Protein AF-A0A932ZH91-F1 (afdb_monomer)

Structure (mmCIF, N/CA/C/O backbone):
data_AF-A0A932ZH91-F1
#
_entry.id   AF-A0A932ZH91-F1
#
loop_
_atom_site.group_PDB
_atom_site.id
_atom_site.type_symbol
_atom_site.label_atom_id
_atom_site.label_alt_id
_atom_site.label_comp_id
_atom_site.label_asym_id
_atom_site.label_entity_id
_atom_site.label_seq_id
_atom_site.pdbx_PDB_ins_code
_atom_site.Cartn_x
_atom_site.Cartn_y
_atom_site.Cartn_z
_atom_site.occupancy
_atom_site.B_iso_or_equiv
_atom_site.auth_seq_id
_atom_site.auth_comp_id
_atom_site.auth_asym_id
_atom_site.auth_atom_id
_atom_site.pdbx_PDB_model_num
ATOM 1 N N . MET A 1 1 ? 52.804 9.111 44.628 1.00 46.50 1 MET A N 1
ATOM 2 C CA . MET A 1 1 ? 52.033 9.574 43.450 1.00 46.50 1 MET A CA 1
ATOM 3 C C . MET A 1 1 ? 50.770 8.717 43.310 1.00 46.50 1 MET A C 1
ATOM 5 O O . MET A 1 1 ? 50.889 7.505 43.462 1.00 46.50 1 MET A O 1
ATOM 9 N N . PRO A 1 2 ? 49.569 9.309 43.153 1.00 43.94 2 PRO A N 1
ATOM 10 C CA . PRO A 1 2 ? 48.294 8.662 43.482 1.00 43.94 2 PRO A CA 1
ATOM 11 C C . PRO A 1 2 ? 47.731 7.768 42.362 1.00 43.94 2 PRO A C 1
ATOM 13 O O . PRO A 1 2 ? 47.815 8.093 41.181 1.00 43.94 2 PRO A O 1
ATOM 16 N N . ARG A 1 3 ? 47.088 6.66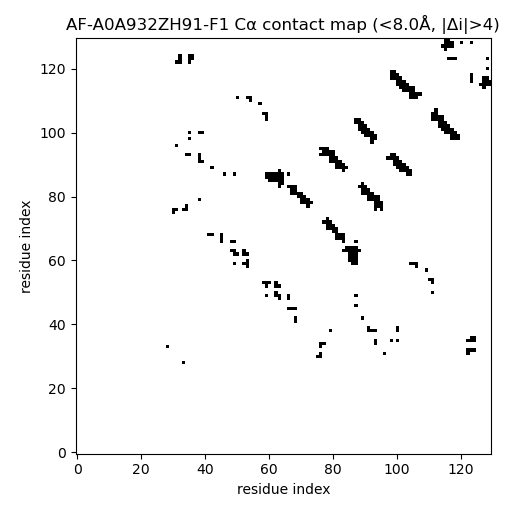0 42.761 1.00 47.25 3 ARG A N 1
ATOM 17 C CA . ARG A 1 3 ? 46.495 5.585 41.929 1.00 47.25 3 ARG A CA 1
ATOM 18 C C . ARG A 1 3 ? 45.313 5.999 41.021 1.00 47.25 3 ARG A C 1
ATOM 20 O O . ARG A 1 3 ? 44.771 5.149 40.323 1.00 47.25 3 ARG A O 1
ATOM 27 N N . TRP A 1 4 ? 44.934 7.276 40.989 1.00 45.47 4 TRP A N 1
ATOM 28 C CA . TRP A 1 4 ? 43.721 7.770 40.320 1.00 45.47 4 TRP A CA 1
ATOM 29 C C . TRP A 1 4 ? 43.906 8.138 38.836 1.00 45.47 4 TRP A C 1
ATOM 31 O O . TRP A 1 4 ? 42.925 8.223 38.108 1.00 45.47 4 TRP A O 1
ATOM 41 N N . LEU A 1 5 ? 45.143 8.279 38.340 1.00 47.53 5 LEU A N 1
ATOM 42 C CA . LEU A 1 5 ? 45.394 8.669 36.940 1.00 47.53 5 LEU A CA 1
ATOM 43 C C . LEU A 1 5 ? 45.256 7.523 35.916 1.00 47.53 5 LEU A C 1
ATOM 45 O O . LEU A 1 5 ? 45.168 7.770 34.718 1.00 47.53 5 LEU A O 1
ATOM 49 N N . ARG A 1 6 ? 45.237 6.258 36.360 1.00 47.78 6 ARG A N 1
ATOM 50 C CA . ARG A 1 6 ? 45.170 5.085 35.462 1.00 47.78 6 ARG A CA 1
ATOM 51 C C . ARG A 1 6 ? 43.752 4.717 35.017 1.00 47.78 6 ARG A C 1
ATOM 53 O O . ARG A 1 6 ? 43.604 4.005 34.030 1.00 47.78 6 ARG A O 1
ATOM 60 N N . TYR A 1 7 ? 42.726 5.221 35.702 1.00 43.94 7 TYR A N 1
ATOM 61 C CA . TYR A 1 7 ? 41.327 4.964 35.345 1.00 43.94 7 TYR A CA 1
ATOM 62 C C . TYR A 1 7 ? 40.824 5.840 34.187 1.00 43.94 7 TYR A C 1
ATOM 64 O O . TYR A 1 7 ? 39.829 5.499 33.556 1.00 43.94 7 TYR A O 1
ATOM 72 N N . SER A 1 8 ? 41.537 6.921 33.847 1.00 48.75 8 SER A N 1
ATOM 73 C CA . SER A 1 8 ? 41.143 7.837 32.766 1.00 48.75 8 SER A CA 1
ATOM 74 C C . SER A 1 8 ? 41.399 7.291 31.357 1.00 48.75 8 SER A C 1
ATOM 76 O O . SER A 1 8 ? 40.788 7.766 30.407 1.00 48.75 8 SER A O 1
ATOM 78 N N . ILE A 1 9 ? 42.285 6.299 31.204 1.00 50.91 9 ILE A N 1
ATOM 79 C CA . ILE A 1 9 ? 42.626 5.734 29.886 1.00 50.91 9 ILE A CA 1
ATOM 80 C C . ILE A 1 9 ? 41.659 4.611 29.478 1.00 50.91 9 ILE A C 1
ATOM 82 O O . ILE A 1 9 ? 41.398 4.436 28.293 1.00 50.91 9 ILE A O 1
ATOM 86 N N . TYR A 1 10 ? 41.065 3.888 30.434 1.00 47.34 10 TYR A N 1
ATOM 87 C CA . TYR A 1 10 ? 40.154 2.778 30.116 1.00 47.34 10 TYR A CA 1
ATOM 88 C C . TYR A 1 10 ? 38.747 3.229 29.706 1.00 47.34 10 TYR A C 1
ATOM 90 O O . TYR A 1 10 ? 38.104 2.551 28.909 1.00 47.34 10 TYR A O 1
ATOM 98 N N . VAL A 1 11 ? 38.278 4.389 30.178 1.00 48.62 11 VAL A N 1
ATOM 99 C CA . VAL A 1 11 ? 36.954 4.919 29.792 1.00 48.62 11 VAL A CA 1
ATOM 100 C C . VAL A 1 11 ? 36.977 5.542 28.387 1.00 48.62 11 VAL A C 1
ATOM 102 O O . VAL A 1 11 ? 35.949 5.593 27.719 1.00 48.62 11 VAL A O 1
ATOM 105 N N . ALA A 1 12 ? 38.151 5.932 27.881 1.00 50.69 12 ALA A N 1
ATOM 106 C CA . ALA A 1 12 ? 38.301 6.463 26.524 1.00 50.69 12 ALA A CA 1
ATOM 107 C C . ALA A 1 12 ? 38.374 5.375 25.429 1.00 50.69 12 ALA A C 1
ATOM 109 O O . ALA A 1 12 ? 38.256 5.695 24.251 1.00 50.69 12 ALA A O 1
ATOM 110 N N . ALA A 1 13 ? 38.548 4.097 25.791 1.00 48.84 13 ALA A N 1
ATOM 111 C CA . ALA A 1 13 ? 38.780 3.007 24.834 1.00 48.84 13 ALA A CA 1
ATOM 112 C C . ALA A 1 13 ? 37.521 2.198 24.447 1.00 48.84 13 ALA A C 1
ATOM 114 O O . ALA A 1 13 ? 37.617 1.292 23.624 1.00 48.84 13 ALA A O 1
ATOM 115 N N . LEU A 1 14 ? 36.346 2.494 25.021 1.00 52.59 14 LEU A N 1
ATOM 116 C CA . LEU A 1 14 ? 35.140 1.651 24.889 1.00 52.59 14 LEU A CA 1
ATOM 117 C C . LEU A 1 14 ? 33.905 2.339 24.285 1.00 52.59 14 LEU A C 1
ATOM 119 O O . LEU A 1 14 ? 32.862 1.706 24.150 1.00 52.59 14 LEU A O 1
ATOM 123 N N . GLY A 1 15 ? 33.994 3.608 23.893 1.00 49.25 15 GLY A N 1
ATOM 124 C CA . GLY A 1 15 ? 32.833 4.369 23.429 1.00 49.25 15 GLY A CA 1
ATOM 125 C C . GLY A 1 15 ? 32.974 4.856 21.996 1.00 49.25 15 GLY A C 1
ATOM 126 O O . GLY A 1 15 ? 33.372 5.995 21.793 1.00 49.25 15 GLY A O 1
ATOM 127 N N . GLY A 1 16 ? 32.607 4.032 21.012 1.00 47.78 16 GLY A N 1
ATOM 128 C CA . GLY A 1 16 ? 32.312 4.558 19.675 1.00 47.78 16 GLY A CA 1
ATOM 129 C C . GLY A 1 16 ? 32.734 3.693 18.498 1.00 47.78 16 GLY A C 1
ATOM 130 O O . GLY A 1 16 ? 33.351 4.200 17.566 1.00 47.78 16 GLY A O 1
ATOM 131 N N . ILE A 1 17 ? 32.353 2.413 18.475 1.00 54.28 17 ILE A N 1
ATOM 132 C CA . ILE A 1 17 ? 32.188 1.724 17.190 1.00 54.28 17 ILE A CA 1
ATOM 133 C C . ILE A 1 17 ? 30.945 2.344 16.549 1.00 54.28 17 ILE A C 1
ATOM 135 O O . ILE A 1 17 ? 29.820 1.892 16.752 1.00 54.28 17 ILE A O 1
ATOM 139 N N . VAL A 1 18 ? 31.142 3.440 15.818 1.00 50.62 18 VAL A N 1
ATOM 140 C CA . VAL A 1 18 ? 30.152 3.920 14.862 1.00 50.62 18 VAL A CA 1
ATOM 141 C C . VAL A 1 18 ? 30.119 2.853 13.781 1.00 50.62 18 VAL A C 1
ATOM 143 O O . VAL A 1 18 ? 31.010 2.781 12.936 1.00 50.62 18 VAL A O 1
ATOM 146 N N . ALA A 1 19 ? 29.123 1.971 13.847 1.00 47.22 19 ALA A N 1
ATOM 147 C CA . ALA A 1 19 ? 28.755 1.135 12.723 1.00 47.22 19 ALA A CA 1
ATOM 148 C C . ALA A 1 19 ? 28.296 2.079 11.606 1.00 47.22 19 ALA A C 1
ATOM 150 O O . ALA A 1 19 ? 27.117 2.396 11.468 1.00 47.22 19 ALA A O 1
ATOM 151 N N . ALA A 1 20 ? 29.259 2.584 10.837 1.00 46.19 20 ALA A N 1
ATOM 152 C CA . ALA A 1 20 ? 29.014 3.130 9.525 1.00 46.19 20 ALA A CA 1
ATOM 153 C C . ALA A 1 20 ? 28.470 1.961 8.707 1.00 46.19 20 ALA A C 1
ATOM 155 O O . ALA A 1 20 ? 29.220 1.155 8.158 1.00 46.19 20 ALA A O 1
ATOM 156 N N . VAL A 1 21 ? 27.146 1.824 8.702 1.00 50.66 21 VAL A N 1
ATOM 157 C CA . VAL A 1 21 ? 26.437 0.993 7.742 1.00 50.66 21 VAL A CA 1
ATOM 158 C C . VAL A 1 21 ? 26.705 1.648 6.394 1.00 50.66 21 VAL A C 1
ATOM 160 O O . VAL A 1 21 ? 25.985 2.537 5.948 1.00 50.66 21 VAL A O 1
ATOM 163 N N . VAL A 1 22 ? 27.818 1.257 5.777 1.00 49.66 22 VAL A N 1
ATOM 164 C CA . VAL A 1 22 ? 28.099 1.521 4.376 1.00 49.66 22 VAL A CA 1
ATOM 165 C C . VAL A 1 22 ? 27.054 0.718 3.620 1.00 49.66 22 VAL A C 1
ATOM 167 O O . VAL A 1 22 ? 27.246 -0.457 3.325 1.00 49.66 22 VAL A O 1
ATOM 170 N N . ILE A 1 23 ? 25.901 1.335 3.372 1.00 55.78 23 ILE A N 1
ATOM 171 C CA . ILE A 1 23 ? 24.940 0.840 2.395 1.00 55.78 23 ILE A CA 1
ATOM 172 C C . ILE A 1 23 ? 25.712 0.835 1.070 1.00 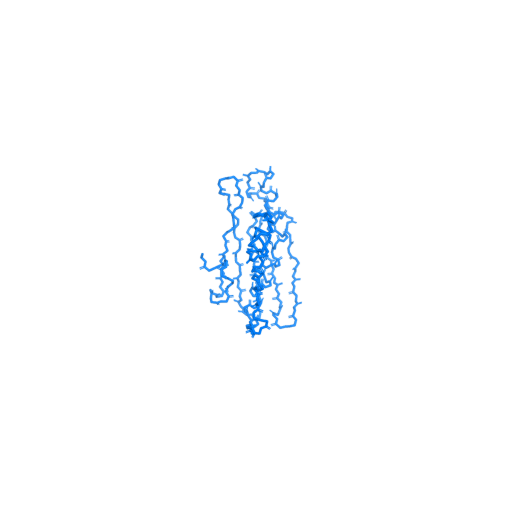55.78 23 ILE A C 1
ATOM 174 O O . ILE A 1 23 ? 26.119 1.909 0.618 1.00 55.78 23 ILE A O 1
ATOM 178 N N . PRO A 1 24 ? 25.990 -0.325 0.447 1.00 45.25 24 PRO A N 1
ATOM 179 C CA . PRO A 1 24 ? 26.688 -0.337 -0.826 1.00 45.25 24 PRO A CA 1
ATOM 180 C C . PRO A 1 24 ? 25.790 0.344 -1.864 1.00 45.25 24 PRO A C 1
ATOM 182 O O . PRO A 1 24 ? 24.825 -0.235 -2.360 1.00 45.25 24 PRO A O 1
ATOM 185 N N . ALA A 1 25 ? 26.118 1.592 -2.203 1.00 50.34 25 ALA A N 1
ATOM 186 C CA . ALA A 1 25 ? 25.389 2.476 -3.117 1.00 50.34 25 ALA A CA 1
ATOM 187 C C . ALA A 1 25 ? 25.421 2.026 -4.599 1.00 50.34 25 ALA A C 1
ATOM 189 O O . ALA A 1 25 ? 25.358 2.842 -5.514 1.00 50.34 25 ALA A O 1
ATOM 190 N N . ARG A 1 26 ? 25.589 0.727 -4.871 1.00 47.69 26 ARG A N 1
ATOM 191 C CA . ARG A 1 26 ? 25.829 0.178 -6.216 1.00 47.69 26 ARG A CA 1
ATOM 192 C C . ARG A 1 26 ? 25.060 -1.109 -6.504 1.00 47.69 26 ARG A C 1
ATOM 194 O O . ARG A 1 26 ? 25.352 -1.766 -7.499 1.00 47.69 26 ARG A O 1
ATOM 201 N N . VAL A 1 27 ? 24.066 -1.480 -5.698 1.00 54.97 27 VAL A N 1
ATOM 202 C CA . VAL A 1 27 ? 23.106 -2.485 -6.168 1.00 54.97 27 VAL A CA 1
ATOM 203 C C . VAL A 1 27 ? 22.249 -1.781 -7.217 1.00 54.97 27 VAL A C 1
ATOM 205 O O . VAL A 1 27 ? 21.395 -0.969 -6.868 1.00 54.97 27 VAL A O 1
ATOM 208 N N . LYS A 1 28 ? 22.519 -2.016 -8.509 1.00 64.25 28 LYS A N 1
ATOM 209 C CA . LYS A 1 28 ? 21.590 -1.648 -9.585 1.00 64.25 28 LYS A CA 1
ATOM 210 C C . LYS A 1 28 ? 20.309 -2.436 -9.333 1.00 64.25 28 LYS A C 1
ATOM 212 O O . LYS A 1 28 ? 20.191 -3.586 -9.743 1.00 64.25 28 LYS A O 1
ATOM 217 N N . VAL A 1 29 ? 19.395 -1.846 -8.569 1.00 71.50 29 VAL A N 1
ATOM 218 C CA . VAL A 1 29 ? 18.056 -2.391 -8.387 1.00 71.50 29 VAL A CA 1
ATOM 219 C C . VAL A 1 29 ? 17.409 -2.338 -9.765 1.00 71.50 29 VAL A C 1
ATOM 221 O O . VAL A 1 29 ? 17.390 -1.260 -10.368 1.00 71.50 29 VAL A O 1
ATOM 224 N N . PRO A 1 30 ? 16.947 -3.474 -10.301 1.00 83.69 30 PRO A N 1
ATOM 225 C CA . PRO A 1 30 ? 16.350 -3.473 -11.618 1.00 83.69 30 PRO A CA 1
ATOM 226 C C . PRO A 1 30 ? 15.069 -2.617 -11.590 1.00 83.69 30 PRO A C 1
ATOM 228 O O . PRO A 1 30 ? 14.430 -2.500 -10.530 1.00 83.69 30 PRO A O 1
ATOM 231 N N . PRO A 1 31 ? 14.739 -1.936 -12.698 1.00 84.38 31 PRO A N 1
ATOM 232 C CA . PRO A 1 31 ? 13.718 -0.890 -12.718 1.00 84.38 31 PRO A CA 1
ATOM 233 C C . PRO A 1 31 ? 12.352 -1.385 -12.229 1.00 84.38 31 PRO A C 1
ATOM 235 O O . PRO A 1 31 ? 11.661 -0.666 -11.515 1.00 84.38 31 PRO A O 1
ATOM 238 N N . GLU A 1 32 ? 12.016 -2.648 -12.465 1.00 84.94 32 GLU A N 1
ATOM 239 C CA . GLU A 1 32 ? 10.789 -3.281 -11.995 1.00 84.94 32 GLU A CA 1
ATOM 240 C C . GLU A 1 32 ? 10.714 -3.416 -10.458 1.00 84.94 32 GLU A C 1
ATOM 242 O O . GLU A 1 32 ? 9.663 -3.197 -9.852 1.00 84.94 32 GLU A O 1
ATOM 247 N N . ARG A 1 33 ? 11.843 -3.674 -9.781 1.00 85.25 33 ARG A N 1
ATOM 248 C CA . ARG A 1 33 ? 11.914 -3.691 -8.306 1.00 85.25 33 ARG A CA 1
ATOM 249 C C . ARG A 1 33 ? 11.899 -2.284 -7.727 1.00 85.25 33 ARG A C 1
ATOM 251 O O . ARG A 1 33 ? 11.349 -2.060 -6.645 1.00 85.25 33 ARG A O 1
ATOM 258 N N . ARG A 1 34 ? 12.479 -1.321 -8.449 1.00 85.62 34 ARG A N 1
ATOM 259 C CA . ARG A 1 34 ? 12.379 0.100 -8.099 1.00 85.62 34 ARG A CA 1
ATOM 260 C C . ARG A 1 34 ? 10.925 0.563 -8.197 1.00 85.62 34 ARG A C 1
ATOM 262 O O . ARG A 1 34 ? 10.452 1.188 -7.254 1.00 85.62 34 ARG A O 1
ATOM 269 N N . ALA A 1 35 ? 10.206 0.179 -9.254 1.00 86.94 35 ALA A N 1
ATOM 270 C CA . ALA A 1 35 ? 8.785 0.467 -9.432 1.00 86.94 35 ALA A CA 1
ATOM 271 C C . ALA A 1 35 ? 7.952 -0.071 -8.261 1.00 86.94 35 ALA A C 1
ATOM 273 O O . ALA A 1 35 ? 7.219 0.690 -7.635 1.00 86.94 35 ALA A O 1
ATOM 274 N N . ALA A 1 36 ? 8.136 -1.343 -7.890 1.00 86.94 36 ALA A N 1
ATOM 275 C CA . ALA A 1 36 ? 7.444 -1.955 -6.753 1.00 86.94 36 ALA A CA 1
ATOM 276 C C . ALA A 1 36 ? 7.720 -1.226 -5.424 1.00 86.94 36 ALA A C 1
ATOM 278 O O . ALA A 1 36 ? 6.820 -1.032 -4.606 1.00 86.94 36 ALA A O 1
ATOM 279 N N . THR A 1 37 ? 8.963 -0.780 -5.226 1.00 87.44 37 THR A N 1
ATOM 280 C CA . THR A 1 37 ? 9.381 -0.029 -4.036 1.00 87.44 37 THR A CA 1
ATOM 281 C C . THR A 1 37 ? 8.721 1.349 -3.992 1.00 87.44 37 THR A C 1
ATOM 283 O O . THR A 1 37 ? 8.099 1.704 -2.993 1.00 87.44 37 THR A O 1
ATOM 286 N N . VAL A 1 38 ? 8.797 2.110 -5.087 1.00 88.50 38 VAL A N 1
ATOM 287 C CA . VAL A 1 38 ? 8.173 3.439 -5.195 1.00 88.50 38 VAL A CA 1
ATOM 288 C C . VAL A 1 38 ? 6.662 3.346 -5.028 1.00 88.50 38 VAL A C 1
ATOM 290 O O . VAL A 1 38 ? 6.075 4.163 -4.325 1.00 88.50 38 VAL A O 1
ATOM 293 N N . LEU A 1 39 ? 6.039 2.334 -5.628 1.00 88.88 39 LEU A N 1
ATOM 294 C CA . LEU A 1 39 ? 4.607 2.100 -5.537 1.00 88.88 39 LEU A CA 1
ATOM 295 C C . LEU A 1 39 ? 4.184 1.799 -4.092 1.00 88.88 39 LEU A C 1
ATOM 297 O O . LEU A 1 39 ? 3.208 2.376 -3.629 1.00 88.88 39 LEU A O 1
ATOM 301 N N . TYR A 1 40 ? 4.948 1.000 -3.339 1.00 90.69 40 TYR A N 1
ATOM 302 C CA . TYR A 1 40 ? 4.701 0.785 -1.907 1.00 90.69 40 TYR A CA 1
ATOM 303 C C . TYR A 1 40 ? 4.825 2.082 -1.090 1.00 90.69 40 TYR A C 1
ATOM 305 O O . TYR A 1 40 ? 3.913 2.424 -0.334 1.00 90.69 40 TYR A O 1
ATOM 313 N N . PHE A 1 41 ? 5.909 2.842 -1.268 1.00 90.56 41 PHE A N 1
ATOM 314 C CA . PHE A 1 41 ? 6.132 4.091 -0.527 1.00 90.56 41 PHE A CA 1
ATOM 315 C C . PHE A 1 41 ? 5.122 5.188 -0.880 1.00 90.56 41 PHE A C 1
ATOM 317 O O . PHE A 1 41 ? 4.708 5.951 -0.014 1.00 90.56 41 PHE A O 1
ATOM 324 N N . ALA A 1 42 ? 4.638 5.231 -2.121 1.00 91.38 42 ALA A N 1
ATOM 325 C CA . ALA A 1 42 ? 3.608 6.179 -2.542 1.00 91.38 42 ALA A CA 1
ATOM 326 C C . ALA A 1 42 ? 2.281 6.032 -1.772 1.00 91.38 42 ALA A C 1
ATOM 328 O O . ALA A 1 42 ? 1.474 6.957 -1.774 1.00 91.38 42 ALA A O 1
ATOM 329 N N . THR A 1 43 ? 2.061 4.901 -1.094 1.00 93.25 43 THR A N 1
ATOM 330 C CA . THR A 1 43 ? 0.852 4.652 -0.296 1.00 93.25 43 THR A CA 1
ATOM 331 C C . THR A 1 43 ? 0.942 5.121 1.160 1.00 93.25 43 THR A C 1
ATOM 333 O O . THR A 1 43 ? -0.048 5.017 1.877 1.00 93.25 43 THR A O 1
ATOM 336 N N . GLU A 1 44 ? 2.094 5.605 1.641 1.00 93.75 44 GLU A N 1
ATOM 337 C CA . GLU A 1 44 ? 2.303 5.941 3.065 1.00 93.75 44 GLU A CA 1
ATOM 338 C C . GLU A 1 44 ? 1.313 6.971 3.616 1.00 93.75 44 GLU A C 1
ATOM 340 O O . GLU A 1 44 ? 0.705 6.741 4.666 1.00 93.75 44 GLU A O 1
ATOM 345 N N . ASP A 1 45 ? 1.086 8.061 2.885 1.00 94.31 45 ASP A N 1
ATOM 346 C CA . ASP A 1 45 ? 0.153 9.109 3.309 1.00 94.31 45 ASP A CA 1
ATOM 347 C C . ASP A 1 45 ? -1.284 8.579 3.404 1.00 94.31 45 ASP A C 1
ATOM 349 O O . ASP A 1 45 ? -2.006 8.860 4.365 1.00 94.31 45 ASP A O 1
ATOM 353 N N . ALA A 1 46 ? -1.690 7.751 2.437 1.00 95.81 46 ALA A N 1
ATOM 354 C CA . ALA A 1 46 ? -3.004 7.120 2.431 1.00 95.81 46 ALA A CA 1
ATOM 355 C C . ALA A 1 46 ? -3.160 6.116 3.576 1.00 95.81 46 ALA A C 1
ATOM 357 O O . ALA A 1 46 ? -4.185 6.135 4.257 1.00 95.81 46 ALA A O 1
ATOM 358 N N . ARG A 1 47 ? -2.140 5.290 3.846 1.00 95.94 47 ARG A N 1
ATOM 359 C CA . ARG A 1 47 ? -2.140 4.365 4.988 1.00 95.94 47 ARG A CA 1
ATOM 360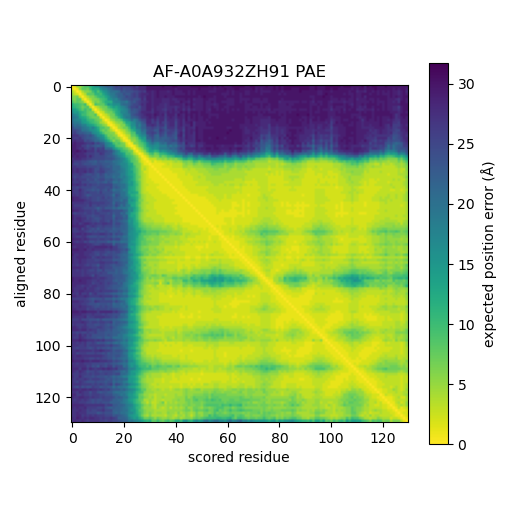 C C . ARG A 1 47 ? -2.300 5.119 6.302 1.00 95.94 47 ARG A C 1
ATOM 362 O O . ARG A 1 47 ? -3.204 4.807 7.068 1.00 95.94 47 ARG A O 1
ATOM 369 N N . THR A 1 48 ? -1.524 6.181 6.500 1.00 96.06 48 THR A N 1
ATOM 370 C CA . THR A 1 48 ? -1.618 7.044 7.687 1.00 96.06 48 THR A CA 1
ATOM 371 C C . THR A 1 48 ? -3.009 7.674 7.825 1.00 96.06 48 THR A C 1
ATOM 373 O O . THR A 1 48 ? -3.567 7.754 8.922 1.00 96.06 48 THR A O 1
ATOM 376 N N . ALA A 1 49 ? -3.613 8.117 6.717 1.00 95.94 49 ALA A N 1
ATOM 377 C CA . ALA A 1 49 ? -4.966 8.665 6.729 1.00 95.94 49 ALA A CA 1
ATOM 378 C C . ALA A 1 49 ? -6.023 7.616 7.112 1.00 95.94 49 ALA A C 1
ATOM 380 O O . ALA A 1 49 ? -6.890 7.907 7.938 1.00 95.94 49 ALA A O 1
ATOM 381 N N . ILE A 1 50 ? -5.920 6.403 6.566 1.00 96.00 50 ILE A N 1
ATOM 382 C CA . ILE A 1 50 ? -6.813 5.277 6.867 1.00 96.00 50 ILE A CA 1
ATOM 383 C C . ILE A 1 50 ? -6.663 4.847 8.327 1.00 96.00 50 ILE A C 1
ATOM 385 O O . ILE A 1 50 ? -7.667 4.690 9.016 1.00 96.00 50 ILE A O 1
ATOM 389 N N . GLU A 1 51 ? -5.435 4.737 8.834 1.00 96.19 51 GLU A N 1
ATOM 390 C CA . GLU A 1 51 ? -5.154 4.424 10.239 1.00 96.19 51 GLU A CA 1
ATOM 391 C C . GLU A 1 51 ? -5.768 5.449 11.187 1.00 96.19 51 GLU A C 1
ATOM 393 O O . GLU A 1 51 ? -6.409 5.088 12.174 1.00 96.19 51 GLU A O 1
ATOM 398 N N . ARG A 1 52 ? -5.631 6.740 10.870 1.00 95.06 52 ARG A N 1
ATOM 399 C CA . ARG A 1 52 ? -6.251 7.820 11.641 1.00 95.06 52 ARG A CA 1
ATOM 400 C C . ARG A 1 52 ? -7.775 7.727 11.612 1.00 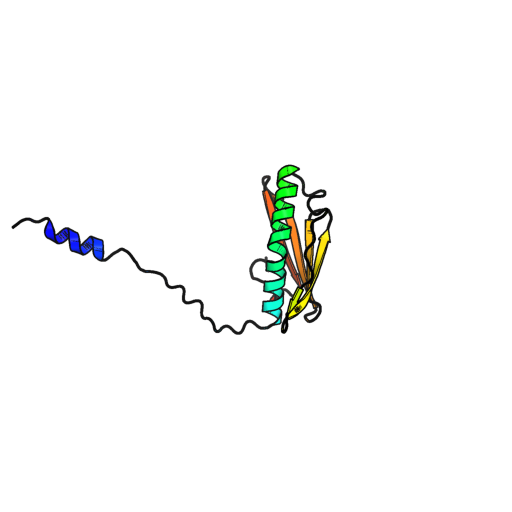95.06 52 AR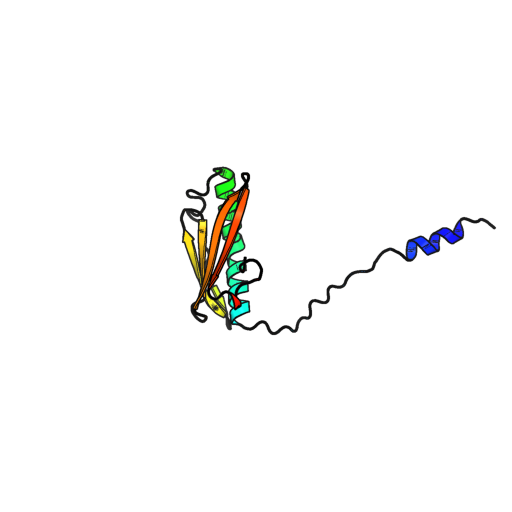G A C 1
ATOM 402 O O . ARG A 1 52 ? -8.405 7.866 12.660 1.00 95.06 52 ARG A O 1
ATOM 409 N N . ASN A 1 53 ? -8.373 7.500 10.445 1.00 94.62 53 ASN A N 1
ATOM 410 C CA . ASN A 1 53 ? -9.825 7.389 10.306 1.00 94.62 53 ASN A CA 1
ATOM 411 C C . ASN A 1 53 ? -10.361 6.181 11.083 1.00 94.62 53 ASN A C 1
ATOM 413 O O . ASN A 1 53 ? -11.256 6.336 11.914 1.00 94.62 53 ASN A O 1
ATOM 417 N N . ALA A 1 54 ? -9.746 5.014 10.894 1.00 94.31 54 ALA A N 1
ATOM 418 C CA . ALA A 1 54 ? -10.091 3.790 11.602 1.00 94.31 54 ALA A CA 1
ATOM 419 C C . ALA A 1 54 ? -9.825 3.885 13.109 1.00 94.31 54 ALA A C 1
ATOM 421 O O . ALA A 1 54 ? -10.580 3.347 13.912 1.00 94.31 54 ALA A O 1
ATOM 422 N N . GLY A 1 55 ? -8.788 4.613 13.528 1.00 91.56 55 GLY A N 1
ATOM 423 C CA . GLY A 1 55 ? -8.484 4.859 14.934 1.00 91.56 55 GLY A CA 1
ATOM 424 C C . GLY A 1 55 ? -9.553 5.696 15.642 1.00 91.56 55 GLY A C 1
ATOM 425 O O . GLY A 1 55 ? -9.822 5.452 16.822 1.00 91.56 55 GLY A O 1
ATOM 426 N N . ARG A 1 56 ? -10.188 6.636 14.920 1.00 89.50 56 ARG A N 1
ATOM 427 C CA . ARG A 1 56 ? -11.301 7.468 15.418 1.00 89.50 56 ARG A CA 1
ATOM 428 C C . ARG A 1 56 ? -12.605 6.685 15.544 1.00 89.50 56 ARG A C 1
ATOM 430 O O . ARG A 1 56 ? -13.325 6.882 16.515 1.00 89.50 56 ARG A O 1
ATOM 437 N N . THR A 1 57 ? -12.910 5.819 14.581 1.00 89.94 57 THR A N 1
ATOM 438 C CA . THR A 1 57 ? -14.170 5.053 14.531 1.00 89.94 57 THR A CA 1
ATOM 439 C C . THR A 1 57 ? -14.067 3.662 15.154 1.00 89.94 57 THR A C 1
ATOM 441 O O . THR A 1 57 ? -15.084 2.996 15.321 1.00 89.94 57 THR A O 1
ATOM 444 N N . LYS A 1 58 ? -12.847 3.205 15.467 1.00 91.19 58 LYS A N 1
ATOM 445 C CA . LYS A 1 58 ? -12.525 1.815 15.834 1.00 91.19 58 LYS A CA 1
ATOM 446 C C . LYS A 1 58 ? -13.004 0.790 14.796 1.00 91.19 58 LYS A C 1
ATOM 448 O O . LYS A 1 58 ? -13.260 -0.360 15.139 1.00 91.19 58 LYS A O 1
ATOM 453 N N . SER A 1 59 ? -13.114 1.198 13.531 1.00 93.12 59 SER A N 1
ATOM 454 C CA . SER A 1 59 ? -13.597 0.363 12.430 1.00 93.12 59 SER A CA 1
ATOM 455 C C . SER A 1 59 ? -12.946 0.760 11.108 1.00 93.12 59 SER A C 1
ATOM 457 O O . SER A 1 59 ? -12.716 1.939 10.853 1.00 93.12 59 SER A O 1
ATOM 459 N N . LEU A 1 60 ? -12.690 -0.221 10.243 1.00 94.00 60 LEU A N 1
ATOM 460 C CA . LEU A 1 60 ? -12.237 0.023 8.870 1.00 94.00 60 LEU A CA 1
ATOM 461 C C . LEU A 1 60 ? -13.368 0.492 7.956 1.00 94.00 60 LEU A C 1
ATOM 463 O O . LEU A 1 60 ? -13.095 1.102 6.927 1.00 94.00 60 LEU A O 1
ATOM 467 N N . THR A 1 61 ? -14.629 0.258 8.333 1.00 95.00 61 THR A N 1
ATOM 468 C CA . THR A 1 61 ? -15.778 0.635 7.511 1.00 95.00 61 THR A CA 1
ATOM 469 C C . THR A 1 61 ? -15.779 2.134 7.243 1.00 95.00 61 THR A C 1
ATOM 471 O O . THR A 1 61 ? -15.957 2.950 8.149 1.00 95.00 61 THR A O 1
ATOM 474 N N . GLY A 1 62 ? -15.585 2.504 5.978 1.00 93.31 62 GLY A N 1
ATOM 475 C CA . GLY A 1 62 ? -15.514 3.901 5.557 1.00 93.31 62 GLY A CA 1
ATOM 476 C C . GLY A 1 62 ? -14.186 4.611 5.846 1.00 93.31 62 GLY A C 1
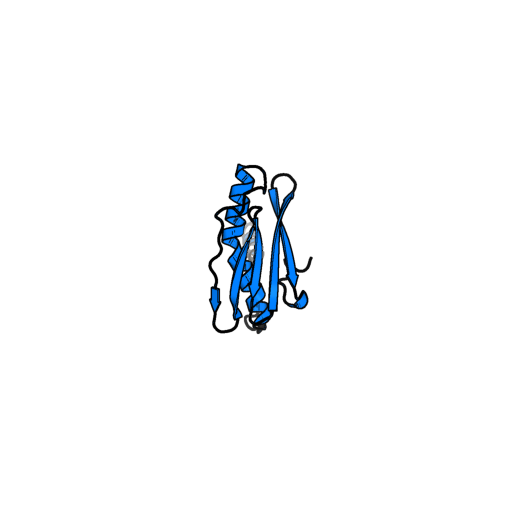ATOM 477 O O . GLY A 1 62 ? -14.082 5.797 5.540 1.00 93.31 62 GLY A O 1
ATOM 478 N N . ALA A 1 63 ? -13.171 3.934 6.392 1.00 95.31 63 ALA A N 1
ATOM 479 C CA . ALA A 1 63 ? -11.881 4.541 6.723 1.00 95.31 63 ALA A CA 1
ATOM 480 C C . ALA A 1 63 ? -11.102 5.027 5.486 1.00 95.31 63 ALA A C 1
ATOM 482 O O . ALA A 1 63 ? -10.315 5.969 5.594 1.00 95.31 63 ALA A O 1
ATOM 483 N N . GLY A 1 64 ? -11.350 4.428 4.316 1.00 94.94 64 GLY A N 1
ATOM 484 C CA . GLY A 1 64 ? -10.781 4.842 3.032 1.00 94.94 64 GLY A CA 1
ATOM 485 C C . GLY A 1 64 ? -11.606 5.882 2.272 1.00 94.94 64 GLY A C 1
ATOM 486 O O . GLY A 1 64 ? -11.159 6.381 1.241 1.00 94.94 64 GLY A O 1
ATOM 487 N N . LYS A 1 65 ? -12.801 6.260 2.750 1.00 94.81 65 LYS A N 1
ATOM 488 C CA . LYS A 1 65 ? -13.626 7.263 2.056 1.00 94.81 65 LYS A CA 1
ATOM 489 C C . LYS A 1 65 ? -12.913 8.614 2.010 1.00 94.81 65 LYS A C 1
ATOM 491 O O . LYS A 1 65 ? -12.511 9.153 3.037 1.00 94.81 65 LYS A O 1
ATOM 496 N N . GLY A 1 66 ? -12.793 9.169 0.804 1.00 93.00 66 GLY A N 1
ATOM 497 C CA . GLY A 1 66 ? -12.112 10.444 0.567 1.00 93.00 66 GLY A CA 1
ATOM 498 C C . GLY A 1 66 ? -10.583 10.367 0.634 1.00 93.00 66 GLY A C 1
ATOM 499 O O . GLY A 1 66 ? -9.929 11.395 0.483 1.00 93.00 66 GLY A O 1
ATOM 500 N N . VAL A 1 67 ? -10.005 9.177 0.837 1.00 95.50 67 VAL A N 1
ATOM 501 C CA . VAL A 1 67 ? -8.560 8.960 0.728 1.00 95.50 67 VAL A CA 1
ATOM 502 C C . VAL A 1 67 ? -8.237 8.664 -0.731 1.00 95.50 67 VAL A C 1
ATOM 504 O O . VAL A 1 67 ? -8.760 7.719 -1.311 1.00 95.50 67 VAL A O 1
ATOM 507 N N . ALA A 1 68 ? -7.371 9.479 -1.323 1.00 93.12 68 ALA A N 1
ATOM 508 C CA . ALA A 1 68 ? -6.910 9.314 -2.693 1.00 93.12 68 ALA A CA 1
ATOM 509 C C . ALA A 1 68 ? -5.384 9.376 -2.736 1.00 93.12 68 ALA A C 1
ATOM 511 O O . ALA A 1 68 ? -4.757 10.091 -1.953 1.00 93.12 68 ALA A O 1
ATOM 512 N N . ILE A 1 69 ? -4.796 8.635 -3.670 1.00 94.00 69 ILE A N 1
ATOM 513 C CA . ILE A 1 69 ? -3.365 8.675 -3.964 1.00 94.00 69 ILE A CA 1
ATOM 514 C C . ILE A 1 69 ? -3.233 9.204 -5.386 1.00 94.00 69 ILE A C 1
ATOM 516 O O . ILE A 1 69 ? -3.872 8.687 -6.303 1.00 94.00 69 ILE A O 1
ATOM 520 N N . ALA A 1 70 ? -2.429 10.249 -5.569 1.00 92.12 70 ALA A N 1
ATOM 521 C CA . ALA A 1 70 ? -2.197 10.807 -6.893 1.00 92.12 70 ALA A CA 1
ATOM 522 C C . ALA A 1 70 ? -1.429 9.801 -7.774 1.00 92.12 70 ALA A C 1
ATOM 524 O O . ALA A 1 70 ? -0.471 9.185 -7.286 1.00 92.12 70 ALA A O 1
ATOM 525 N N . PRO A 1 71 ? -1.799 9.650 -9.061 1.00 89.56 71 PRO A N 1
ATOM 526 C CA . PRO A 1 71 ? -1.009 8.861 -9.995 1.00 89.56 71 PRO A CA 1
ATOM 527 C C . PRO A 1 71 ? 0.394 9.461 -10.128 1.00 89.56 71 PRO A C 1
ATOM 529 O O . PRO A 1 71 ? 0.581 10.677 -10.018 1.00 89.56 71 PRO A O 1
ATOM 532 N N . ARG A 1 72 ? 1.393 8.606 -10.349 1.00 88.75 72 ARG A N 1
ATOM 533 C CA . ARG A 1 72 ? 2.795 9.020 -10.502 1.00 88.75 72 ARG A CA 1
ATOM 534 C C . ARG A 1 72 ? 3.348 8.514 -11.822 1.00 88.75 72 ARG A C 1
ATOM 536 O O . ARG A 1 72 ? 3.002 7.424 -12.259 1.00 88.75 72 ARG A O 1
ATOM 543 N N . LYS A 1 73 ? 4.245 9.294 -12.413 1.00 85.88 73 LYS A N 1
ATOM 544 C CA . LYS A 1 73 ? 4.990 8.928 -13.613 1.00 85.88 73 LYS A CA 1
ATOM 545 C C . LYS A 1 73 ? 6.452 9.287 -13.409 1.00 85.88 73 LYS A C 1
ATOM 547 O O . LYS A 1 73 ? 6.744 10.394 -12.966 1.00 85.88 73 LYS A O 1
ATOM 552 N N . ASP A 1 74 ? 7.345 8.360 -13.721 1.00 80.19 74 ASP A N 1
ATOM 553 C CA . ASP A 1 74 ? 8.791 8.565 -13.617 1.00 80.19 74 ASP A CA 1
ATOM 554 C C . ASP A 1 74 ? 9.509 7.878 -14.783 1.00 80.19 74 ASP A C 1
ATOM 556 O O . ASP A 1 74 ? 9.132 6.780 -15.214 1.00 80.19 74 ASP A O 1
ATOM 560 N N . GLU A 1 75 ? 10.533 8.553 -15.310 1.00 74.75 75 GLU A N 1
ATOM 561 C CA . GLU A 1 75 ? 11.378 8.033 -16.384 1.00 74.75 75 GLU A CA 1
ATOM 562 C C . GLU A 1 75 ? 12.182 6.831 -15.866 1.00 74.75 75 GLU A C 1
ATOM 564 O O . GLU A 1 75 ? 13.206 6.963 -15.195 1.00 74.75 75 GLU A O 1
ATOM 569 N N . GLY A 1 76 ? 11.692 5.630 -16.177 1.00 79.12 76 GLY A N 1
ATOM 570 C CA . GLY A 1 76 ? 12.339 4.357 -15.857 1.00 79.12 76 GLY A CA 1
ATOM 571 C C . GLY A 1 76 ? 11.467 3.371 -15.081 1.00 79.12 76 GLY A C 1
ATOM 572 O O . GLY A 1 76 ? 11.773 2.181 -15.092 1.00 79.12 76 GLY A O 1
ATOM 573 N N . ILE A 1 77 ? 10.383 3.817 -14.438 1.00 82.00 77 ILE A N 1
ATOM 574 C CA . ILE A 1 77 ? 9.434 2.920 -13.741 1.00 82.00 77 ILE A CA 1
ATOM 575 C C . ILE A 1 77 ? 7.998 2.980 -14.287 1.00 82.00 77 ILE A C 1
ATOM 577 O O . ILE A 1 77 ? 7.167 2.165 -13.881 1.00 82.00 77 ILE A O 1
ATOM 581 N N . GLY A 1 78 ? 7.726 3.904 -15.211 1.00 86.06 78 GLY A N 1
ATOM 582 C CA . GLY A 1 78 ? 6.455 3.998 -15.922 1.00 86.06 78 GLY A CA 1
ATOM 583 C C . GLY A 1 78 ? 5.346 4.682 -15.128 1.00 86.06 78 GLY A C 1
ATOM 584 O O . GLY A 1 78 ? 5.586 5.363 -14.127 1.00 86.06 78 GLY A O 1
ATOM 585 N N . ASP A 1 79 ? 4.116 4.509 -15.611 1.00 90.12 79 ASP A N 1
ATOM 586 C CA . ASP A 1 79 ? 2.910 5.026 -14.966 1.00 90.12 79 ASP A CA 1
ATOM 587 C C . ASP A 1 79 ? 2.481 4.120 -13.798 1.00 90.12 79 ASP A C 1
ATOM 589 O O . ASP A 1 79 ? 2.313 2.899 -13.950 1.00 90.12 79 ASP A O 1
ATOM 593 N N . LEU A 1 80 ? 2.293 4.745 -12.634 1.00 92.12 80 LEU A N 1
ATOM 594 C CA . LEU A 1 80 ? 1.805 4.136 -11.403 1.00 92.12 80 LEU A CA 1
ATOM 595 C C . LEU A 1 80 ? 0.416 4.683 -11.071 1.00 92.12 80 LEU A C 1
ATOM 597 O O . LEU A 1 80 ? 0.242 5.889 -10.870 1.00 92.12 80 LEU A O 1
ATOM 601 N N . ASP A 1 81 ? -0.550 3.783 -10.942 1.00 94.00 81 ASP A N 1
ATOM 602 C CA . ASP A 1 81 ? -1.932 4.094 -10.593 1.00 94.00 81 ASP A CA 1
ATOM 603 C C . ASP A 1 81 ? -2.317 3.461 -9.265 1.00 94.00 81 ASP A C 1
ATOM 605 O O . ASP A 1 81 ? -1.770 2.435 -8.856 1.00 94.00 81 ASP A O 1
ATOM 609 N N . PHE A 1 82 ? -3.307 4.053 -8.608 1.00 95.38 82 PHE A N 1
ATOM 610 C CA . PHE A 1 82 ? -3.755 3.623 -7.296 1.00 95.38 82 PHE A CA 1
ATOM 611 C C . PHE A 1 82 ? -5.275 3.647 -7.217 1.00 95.38 82 PHE A C 1
ATOM 613 O O . PHE A 1 82 ? -5.929 4.540 -7.750 1.00 95.38 82 PHE A O 1
ATOM 620 N N . GLU A 1 83 ? -5.822 2.684 -6.494 1.00 96.00 83 GLU A N 1
ATOM 621 C CA . GLU A 1 83 ? -7.225 2.616 -6.123 1.00 96.00 83 GLU A CA 1
ATOM 622 C C . GLU A 1 83 ? -7.314 2.422 -4.611 1.00 96.00 83 GLU A C 1
ATOM 624 O O . GLU A 1 83 ? -6.562 1.630 -4.040 1.00 96.00 83 GLU A O 1
ATOM 629 N N . VAL A 1 84 ? -8.223 3.149 -3.962 1.00 96.88 84 VAL A N 1
ATOM 630 C CA . VAL A 1 84 ? -8.497 3.020 -2.529 1.00 96.88 84 VAL A CA 1
ATOM 631 C C . VAL A 1 84 ? -9.974 2.694 -2.357 1.00 96.88 84 VAL A C 1
ATOM 633 O O . VAL A 1 84 ? -10.839 3.440 -2.815 1.00 96.88 84 VAL A O 1
ATOM 636 N N . THR A 1 85 ? -10.277 1.571 -1.711 1.00 96.75 85 THR A N 1
ATOM 637 C CA . THR A 1 85 ? -11.660 1.177 -1.429 1.00 96.75 85 THR A CA 1
ATOM 638 C C . THR A 1 85 ? -12.213 1.949 -0.233 1.00 96.75 85 THR A C 1
ATOM 640 O O . THR A 1 85 ? -11.471 2.516 0.571 1.00 96.75 85 THR A O 1
ATOM 643 N N . ALA A 1 86 ? -13.538 1.938 -0.062 1.00 94.69 86 ALA A N 1
ATOM 644 C CA . ALA A 1 86 ? -14.182 2.588 1.080 1.00 94.69 86 ALA A CA 1
ATOM 645 C C . ALA A 1 86 ? -13.680 2.059 2.437 1.00 94.69 86 ALA A C 1
ATOM 647 O O . ALA A 1 86 ? -13.621 2.825 3.398 1.00 94.69 86 ALA A O 1
ATOM 648 N N . ASP A 1 87 ? -13.276 0.789 2.502 1.00 94.19 87 ASP A N 1
ATOM 649 C CA . ASP A 1 87 ? -12.760 0.143 3.715 1.00 94.19 87 ASP A CA 1
ATOM 650 C C . ASP A 1 87 ? -11.239 0.303 3.887 1.00 94.19 87 ASP A C 1
ATOM 652 O O . ASP A 1 87 ? -10.648 -0.206 4.837 1.00 94.19 87 ASP A O 1
ATOM 656 N N . GLY A 1 88 ? -10.591 1.043 2.982 1.00 95.19 88 GLY A N 1
ATOM 657 C CA . GLY A 1 88 ? -9.173 1.379 3.070 1.00 95.19 88 GLY A CA 1
ATOM 658 C C . GLY A 1 88 ? -8.227 0.342 2.468 1.00 95.19 88 GLY A C 1
ATOM 659 O O . GLY A 1 88 ? -7.020 0.440 2.672 1.00 95.19 88 GLY A O 1
ATOM 660 N N . GLN A 1 89 ? -8.722 -0.638 1.707 1.00 96.75 89 GLN A N 1
ATOM 661 C CA . GLN A 1 89 ? -7.828 -1.458 0.891 1.00 96.75 89 GLN A CA 1
ATOM 662 C C . GLN A 1 89 ? -7.225 -0.583 -0.209 1.00 96.75 89 GLN A C 1
ATOM 664 O O . GLN A 1 89 ? -7.952 0.113 -0.915 1.00 96.75 89 GLN A O 1
ATOM 669 N N . ILE A 1 90 ? -5.906 -0.640 -0.364 1.00 97.00 90 ILE A N 1
ATOM 670 C CA . ILE A 1 90 ? -5.178 0.084 -1.403 1.00 97.00 90 ILE A CA 1
ATOM 671 C C . ILE A 1 90 ? -4.674 -0.927 -2.428 1.00 97.00 90 ILE A C 1
ATOM 673 O O . ILE A 1 90 ? -3.969 -1.877 -2.080 1.00 97.00 90 ILE A O 1
ATOM 677 N N . THR A 1 91 ? -5.000 -0.700 -3.695 1.00 96.00 91 THR A N 1
ATOM 678 C CA . THR A 1 91 ? -4.454 -1.451 -4.823 1.00 96.00 91 THR A CA 1
ATOM 679 C C . THR A 1 91 ? -3.600 -0.518 -5.666 1.00 96.00 91 THR A C 1
ATOM 681 O O . THR A 1 91 ? -4.107 0.458 -6.210 1.00 96.00 91 THR A O 1
ATOM 684 N N . GLY A 1 92 ? -2.308 -0.808 -5.791 1.00 94.56 92 GLY A N 1
ATOM 685 C CA . GLY A 1 92 ? -1.411 -0.076 -6.681 1.00 94.56 92 GLY A CA 1
ATOM 686 C C . GLY A 1 92 ? -1.079 -0.891 -7.927 1.00 94.56 92 GLY A C 1
ATOM 687 O O . GLY A 1 92 ? -0.883 -2.103 -7.848 1.00 94.56 92 GLY A O 1
ATOM 688 N N . HIS A 1 93 ? -0.994 -0.231 -9.074 1.00 93.56 93 HIS A N 1
ATOM 689 C CA . HIS A 1 93 ? -0.695 -0.831 -10.368 1.00 93.56 93 HIS A CA 1
ATOM 690 C C . HIS A 1 93 ? 0.494 -0.126 -11.017 1.00 93.56 93 HIS A C 1
ATOM 692 O O . HIS A 1 93 ? 0.483 1.093 -11.138 1.00 93.56 93 HIS A O 1
ATOM 698 N N . ALA A 1 94 ? 1.484 -0.886 -11.488 1.00 91.00 94 ALA A N 1
ATOM 699 C CA . ALA A 1 94 ? 2.506 -0.380 -12.405 1.00 91.00 94 ALA A CA 1
ATOM 700 C C . ALA A 1 94 ? 2.259 -1.001 -13.783 1.00 91.00 94 ALA A C 1
ATOM 702 O O . ALA A 1 94 ? 2.484 -2.203 -13.975 1.00 91.00 94 ALA A O 1
ATOM 703 N N . ARG A 1 95 ? 1.740 -0.209 -14.731 1.00 86.81 95 ARG A N 1
ATOM 704 C CA . ARG A 1 95 ? 1.246 -0.741 -16.019 1.00 86.81 95 ARG A CA 1
ATOM 705 C C . ARG A 1 95 ? 2.351 -1.376 -16.847 1.00 86.81 95 ARG A C 1
ATOM 707 O O . ARG A 1 95 ? 2.152 -2.450 -17.407 1.00 86.81 95 ARG A O 1
ATOM 714 N N . GLU A 1 96 ? 3.508 -0.727 -16.885 1.00 86.75 96 GLU A N 1
ATOM 715 C CA . GLU A 1 96 ? 4.642 -1.123 -17.721 1.00 86.75 96 GLU A CA 1
ATOM 716 C C . GLU A 1 96 ? 5.176 -2.515 -17.360 1.00 86.75 96 GLU A C 1
ATOM 718 O O . GLU A 1 96 ? 5.467 -3.325 -18.236 1.00 86.75 96 GLU A O 1
ATOM 723 N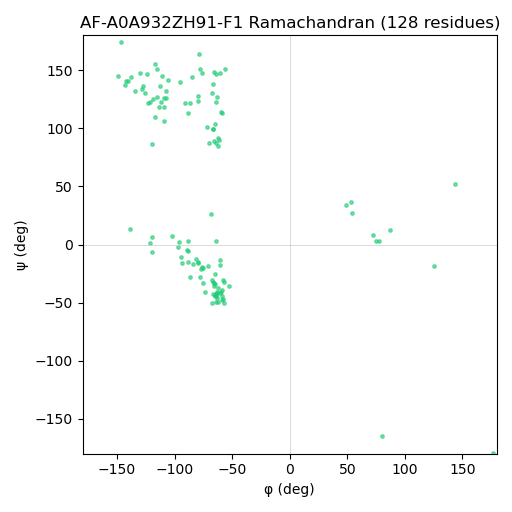 N . TYR A 1 97 ? 5.178 -2.845 -16.067 1.00 86.69 97 TYR A N 1
ATOM 724 C CA . TYR A 1 97 ? 5.698 -4.113 -15.550 1.00 86.69 97 TYR A CA 1
ATOM 725 C C . TYR A 1 97 ? 4.606 -5.132 -15.207 1.00 86.69 97 TYR A C 1
ATOM 727 O O . TYR A 1 97 ? 4.902 -6.175 -14.626 1.00 86.69 97 TYR A O 1
ATOM 735 N N . LYS A 1 98 ? 3.336 -4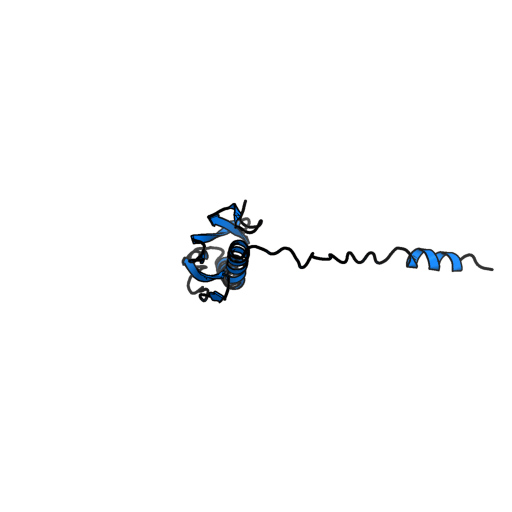.840 -15.538 1.00 87.06 98 LYS A N 1
ATOM 736 C CA . LYS A 1 98 ? 2.158 -5.657 -15.176 1.00 87.06 98 LYS A CA 1
ATOM 737 C C . LYS A 1 98 ? 2.134 -6.039 -13.689 1.00 87.06 98 LYS A C 1
ATOM 739 O O . LYS A 1 98 ? 1.682 -7.123 -13.319 1.00 87.06 98 LYS A O 1
ATOM 744 N N . PHE A 1 99 ? 2.625 -5.139 -12.844 1.00 87.06 99 PHE A N 1
ATOM 745 C CA . PHE A 1 99 ? 2.791 -5.369 -11.418 1.00 87.06 99 PHE A CA 1
ATOM 746 C C . PHE A 1 99 ? 1.584 -4.832 -10.644 1.00 87.06 99 PHE A C 1
ATOM 748 O O . PHE A 1 99 ? 1.067 -3.753 -10.952 1.00 87.06 99 PHE A O 1
ATOM 755 N N . LYS A 1 100 ? 1.148 -5.581 -9.627 1.00 91.38 100 LYS A N 1
ATOM 756 C CA . LYS A 1 100 ? 0.066 -5.202 -8.711 1.00 91.38 100 LYS A CA 1
ATOM 757 C C . LYS A 1 100 ? 0.509 -5.333 -7.263 1.00 91.38 100 LYS A C 1
ATOM 759 O O . LYS A 1 100 ? 1.033 -6.375 -6.880 1.00 91.38 100 LYS A O 1
ATOM 764 N N . LEU A 1 101 ? 0.221 -4.319 -6.459 1.00 92.94 101 LEU A N 1
ATOM 765 C CA . LEU A 1 101 ? 0.376 -4.326 -5.008 1.00 92.94 101 LEU A CA 1
ATOM 766 C C . LEU A 1 101 ? -1.001 -4.259 -4.361 1.00 92.94 101 LEU A C 1
ATOM 768 O O . LEU A 1 101 ? -1.825 -3.440 -4.757 1.00 92.94 101 LEU A O 1
ATOM 772 N N . PHE A 1 102 ? -1.214 -5.060 -3.328 1.00 94.50 102 PHE A N 1
ATOM 773 C CA . PHE A 1 102 ? -2.402 -5.024 -2.495 1.00 94.50 102 PHE A CA 1
ATOM 774 C C . PHE A 1 102 ? -1.982 -4.769 -1.052 1.00 94.50 102 PHE A C 1
ATOM 776 O O . PHE A 1 102 ? -1.203 -5.522 -0.467 1.00 94.50 102 PHE A O 1
ATOM 783 N N . LEU A 1 103 ? -2.514 -3.704 -0.471 1.00 95.75 103 LEU A N 1
ATOM 784 C CA . LEU A 1 103 ? -2.350 -3.351 0.931 1.00 95.75 103 LEU A CA 1
ATOM 785 C C . LEU A 1 103 ? -3.726 -3.400 1.577 1.00 95.75 103 LEU A C 1
ATOM 787 O O . LEU A 1 103 ? -4.594 -2.582 1.283 1.00 95.75 103 LEU A O 1
ATOM 791 N N . THR A 1 104 ? -3.934 -4.397 2.429 1.00 95.50 104 THR A N 1
ATOM 792 C CA . THR A 1 104 ? -5.210 -4.618 3.113 1.00 95.50 104 THR A CA 1
ATOM 793 C C . THR A 1 104 ? -5.044 -4.274 4.588 1.00 95.50 104 THR A C 1
ATOM 795 O O . THR A 1 104 ? -4.223 -4.914 5.254 1.00 95.50 104 THR A O 1
ATOM 798 N N . PRO A 1 105 ? -5.775 -3.279 5.112 1.00 95.94 105 PRO A N 1
ATOM 799 C CA . PRO A 1 105 ? -5.767 -3.000 6.534 1.00 95.94 105 PRO A CA 1
ATOM 800 C C . PRO A 1 105 ? -6.609 -4.042 7.279 1.00 95.94 105 PRO A C 1
ATOM 802 O O . PRO A 1 105 ? -7.615 -4.538 6.777 1.00 95.94 105 PRO A O 1
ATOM 805 N N . GLU A 1 106 ? -6.209 -4.357 8.502 1.00 94.81 106 GLU A N 1
ATOM 806 C CA . GLU A 1 106 ? -6.912 -5.247 9.420 1.00 94.81 106 GLU A CA 1
ATOM 807 C C . GLU A 1 106 ? -6.820 -4.657 10.829 1.00 94.81 106 GLU A C 1
ATOM 809 O O . GLU A 1 106 ? -5.775 -4.136 11.212 1.00 94.81 106 GLU A O 1
ATOM 814 N N . ILE A 1 107 ? -7.885 -4.726 11.628 1.00 92.50 107 ILE A N 1
ATOM 815 C CA . ILE A 1 107 ? -7.804 -4.317 13.035 1.00 92.50 107 ILE A CA 1
ATOM 816 C C . ILE A 1 107 ? -7.377 -5.521 13.869 1.00 92.50 107 ILE A C 1
ATOM 818 O O . ILE A 1 107 ? -8.136 -6.473 14.029 1.00 92.50 107 ILE A O 1
ATOM 822 N N . LYS A 1 108 ? -6.174 -5.450 14.441 1.00 91.88 108 LYS A N 1
ATOM 823 C CA . LYS A 1 108 ? -5.636 -6.428 15.392 1.00 91.88 108 LYS A CA 1
ATOM 824 C C . LYS A 1 108 ? -5.369 -5.739 16.715 1.00 91.88 108 LYS A C 1
ATOM 826 O O . LYS A 1 108 ? -4.685 -4.721 16.759 1.00 91.88 108 LYS A O 1
ATOM 831 N N . GLU A 1 109 ? -5.938 -6.275 17.792 1.00 88.25 109 GLU A N 1
ATOM 832 C CA . GLU A 1 109 ? -5.754 -5.732 19.149 1.00 88.25 109 GLU A CA 1
ATOM 833 C C . GLU A 1 109 ? -6.079 -4.225 19.244 1.00 88.25 109 GLU A C 1
ATOM 835 O O . GLU A 1 109 ? -5.397 -3.454 19.918 1.00 88.25 109 GLU A O 1
ATOM 840 N N . GLY A 1 110 ? -7.094 -3.767 18.502 1.00 86.00 110 GLY A N 1
ATOM 841 C CA . GLY A 1 110 ? -7.502 -2.358 18.480 1.00 86.00 110 GLY A CA 1
ATOM 842 C C . GLY A 1 110 ? -6.551 -1.408 17.737 1.00 86.00 110 GLY A C 1
ATOM 843 O O . GLY A 1 110 ? -6.753 -0.192 17.793 1.00 86.00 110 GLY A O 1
ATOM 844 N N . ARG A 1 111 ? -5.543 -1.936 17.032 1.00 89.50 111 ARG A N 1
ATOM 845 C CA . ARG A 1 111 ? -4.637 -1.198 16.143 1.00 89.50 111 ARG A CA 1
ATOM 846 C C . ARG A 1 111 ? -4.816 -1.662 14.704 1.00 89.50 111 ARG A C 1
ATOM 848 O O . ARG A 1 111 ? -5.175 -2.807 14.454 1.00 89.50 111 ARG A O 1
ATOM 855 N N . VAL A 1 112 ? -4.563 -0.769 13.756 1.00 93.75 112 VAL A N 1
ATOM 856 C CA . VAL A 1 112 ? -4.555 -1.133 12.338 1.00 93.75 112 VAL A CA 1
ATOM 857 C C . VAL A 1 112 ? -3.217 -1.797 12.018 1.00 93.75 112 VAL A C 1
ATOM 859 O O . VAL A 1 112 ? -2.157 -1.233 12.269 1.00 93.75 112 VAL A O 1
ATOM 862 N N . ALA A 1 113 ? -3.280 -3.009 11.489 1.00 93.31 113 ALA A N 1
ATOM 863 C CA . ALA A 1 113 ? -2.172 -3.759 10.931 1.00 93.31 113 ALA A CA 1
ATOM 864 C C . ALA A 1 113 ? -2.360 -3.856 9.414 1.00 93.31 113 ALA A C 1
ATOM 866 O O . ALA A 1 113 ? -3.484 -3.978 8.932 1.00 93.31 113 ALA A O 1
ATOM 867 N N . TRP A 1 114 ? -1.267 -3.830 8.656 1.00 93.00 114 TRP A N 1
ATOM 868 C CA . TRP A 1 114 ? -1.319 -3.924 7.199 1.00 93.00 114 TRP A CA 1
ATOM 869 C C . TRP A 1 114 ? -0.828 -5.279 6.728 1.00 93.00 114 TRP A C 1
ATOM 871 O O . TRP A 1 114 ? 0.294 -5.685 7.024 1.00 93.00 114 TRP A O 1
ATOM 881 N N . LYS A 1 115 ? -1.653 -5.950 5.931 1.00 92.94 115 LYS A N 1
ATOM 882 C CA . LYS A 1 115 ? -1.226 -7.078 5.114 1.00 92.94 115 LYS A CA 1
ATOM 883 C C . LYS A 1 115 ? -0.793 -6.546 3.756 1.00 92.94 115 LYS A C 1
ATOM 885 O O . LYS A 1 115 ? -1.592 -5.916 3.066 1.00 92.94 115 LYS A O 1
ATOM 890 N N . CYS A 1 116 ? 0.452 -6.812 3.377 1.00 92.44 116 CYS A N 1
ATOM 891 C CA . CYS A 1 116 ? 0.958 -6.484 2.053 1.00 92.44 116 CYS A CA 1
ATOM 892 C C . CYS A 1 116 ? 1.120 -7.750 1.210 1.00 92.44 116 CYS A C 1
ATOM 894 O O . CYS A 1 116 ? 1.692 -8.738 1.666 1.00 92.44 116 CYS A O 1
ATOM 896 N N . SER A 1 117 ? 0.621 -7.719 -0.020 1.00 91.50 117 SER A N 1
ATOM 897 C CA . SER A 1 117 ? 0.812 -8.766 -1.020 1.00 91.50 117 SER A CA 1
ATOM 898 C C . SER A 1 117 ? 0.882 -8.155 -2.416 1.00 91.50 117 SER A C 1
ATOM 900 O O . SER A 1 117 ? 0.694 -6.953 -2.600 1.00 91.50 117 SER A O 1
ATOM 902 N N . GLY A 1 118 ? 1.173 -8.963 -3.428 1.00 90.06 118 GLY A N 1
ATOM 903 C CA . GLY A 1 118 ? 1.210 -8.484 -4.801 1.00 90.06 118 GLY A CA 1
ATOM 904 C C . GLY A 1 118 ? 1.650 -9.544 -5.792 1.00 90.06 118 GLY A C 1
ATOM 905 O O . GLY A 1 118 ? 1.911 -10.689 -5.423 1.00 90.06 118 GLY A O 1
ATOM 906 N N . LEU A 1 119 ? 1.712 -9.154 -7.059 1.00 88.19 119 LEU A N 1
ATOM 907 C CA . LEU A 1 119 ? 2.114 -10.014 -8.162 1.00 88.19 119 LEU A CA 1
ATOM 908 C C . LEU A 1 119 ? 2.938 -9.209 -9.184 1.00 88.19 119 LEU A C 1
ATOM 910 O O . LEU A 1 119 ? 2.523 -8.101 -9.528 1.00 88.19 119 LEU A O 1
ATOM 914 N N . PRO A 1 120 ? 4.046 -9.763 -9.709 1.00 86.88 120 PRO A N 1
ATOM 915 C CA . PRO A 1 120 ? 4.655 -11.041 -9.319 1.00 86.88 120 PRO A CA 1
ATOM 916 C C . PRO A 1 120 ? 5.468 -10.943 -8.002 1.00 86.88 120 PRO A C 1
ATOM 918 O O . PRO A 1 120 ? 5.966 -9.878 -7.629 1.00 86.88 120 PRO A O 1
ATOM 921 N N . LEU A 1 121 ? 5.558 -12.054 -7.255 1.00 85.12 121 LEU A N 1
ATOM 922 C CA . LEU A 1 121 ? 6.097 -12.094 -5.879 1.00 85.12 121 LEU A CA 1
ATOM 923 C C . LEU A 1 121 ? 7.605 -11.796 -5.786 1.00 85.12 121 LEU A C 1
ATOM 925 O O . LEU A 1 121 ? 8.081 -11.265 -4.783 1.00 85.12 121 LEU A O 1
ATOM 929 N N . ASP A 1 122 ? 8.366 -12.135 -6.820 1.00 83.00 122 ASP A N 1
ATOM 930 C CA . ASP A 1 122 ? 9.822 -11.973 -6.906 1.00 83.00 122 ASP A CA 1
ATOM 931 C C . ASP A 1 122 ? 10.266 -10.507 -7.044 1.00 83.00 122 ASP A C 1
ATOM 933 O O . ASP A 1 122 ? 11.425 -10.169 -6.758 1.00 83.00 122 ASP A O 1
ATOM 937 N N . LEU A 1 123 ? 9.336 -9.635 -7.440 1.00 83.44 123 LEU A N 1
ATOM 938 C CA . LEU A 1 123 ? 9.540 -8.194 -7.562 1.00 83.44 123 LEU A CA 1
ATOM 939 C C . LEU A 1 123 ? 9.129 -7.420 -6.310 1.00 83.44 123 LEU A C 1
ATOM 941 O O . LEU A 1 123 ? 9.538 -6.272 -6.140 1.00 83.44 123 LEU A O 1
ATOM 945 N N . LEU A 1 124 ? 8.356 -8.040 -5.414 1.00 81.56 124 LEU A N 1
ATOM 946 C CA . LEU A 1 124 ? 7.858 -7.364 -4.223 1.00 81.56 124 LEU A CA 1
ATOM 947 C C . LEU A 1 124 ? 8.987 -6.983 -3.260 1.00 81.56 124 LEU A C 1
ATOM 949 O O . LEU A 1 124 ? 9.970 -7.724 -3.128 1.00 81.56 124 LEU A O 1
ATOM 953 N N . PRO A 1 125 ? 8.837 -5.877 -2.511 1.00 79.62 125 PRO A N 1
ATOM 954 C CA . PRO A 1 125 ? 9.646 -5.626 -1.325 1.00 79.62 125 PRO A CA 1
ATOM 955 C C . PRO A 1 125 ? 9.519 -6.789 -0.336 1.00 79.62 125 PRO A C 1
ATOM 957 O O . PRO A 1 125 ? 8.474 -7.435 -0.273 1.00 79.62 125 PRO A O 1
ATOM 960 N N . SER A 1 126 ? 10.551 -7.039 0.473 1.00 80.88 126 SER A N 1
ATOM 961 C CA . SER A 1 126 ? 10.512 -8.089 1.508 1.00 80.88 126 SER A CA 1
ATOM 962 C C . SER A 1 126 ? 9.300 -7.955 2.435 1.00 80.88 126 SER A C 1
ATOM 964 O O . SER A 1 126 ? 8.695 -8.962 2.777 1.00 80.88 126 SER A O 1
ATOM 966 N N . ALA A 1 127 ? 8.883 -6.722 2.739 1.00 79.25 127 ALA A N 1
ATOM 967 C CA . ALA A 1 127 ? 7.694 -6.409 3.534 1.00 79.25 127 ALA A CA 1
ATOM 968 C C . ALA A 1 127 ? 6.360 -6.922 2.946 1.00 79.25 127 ALA A C 1
ATOM 970 O O . ALA A 1 127 ? 5.346 -6.899 3.633 1.00 79.25 127 ALA A O 1
ATOM 971 N N . CYS A 1 128 ? 6.343 -7.353 1.682 1.00 82.94 128 CYS A N 1
ATOM 972 C CA . CYS A 1 128 ? 5.143 -7.778 0.959 1.00 82.94 128 CYS A CA 1
ATOM 973 C C . CYS A 1 128 ? 5.203 -9.233 0.476 1.00 82.94 128 CYS A C 1
ATOM 975 O O . CYS A 1 128 ? 4.325 -9.662 -0.271 1.00 82.94 128 CYS A O 1
ATOM 977 N N . ARG A 1 129 ? 6.237 -9.993 0.867 1.00 78.62 129 A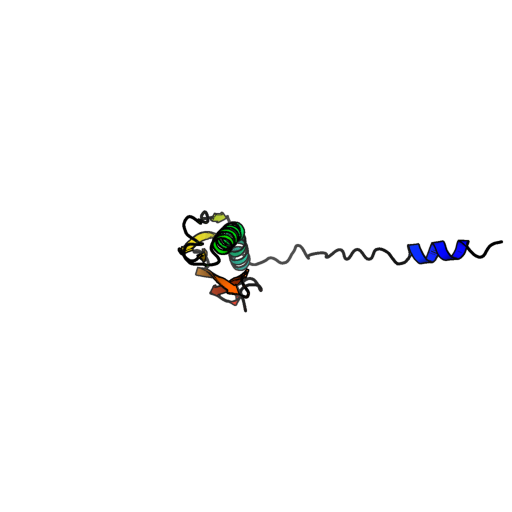RG A N 1
ATOM 978 C CA . ARG A 1 129 ? 6.424 -11.398 0.457 1.00 78.62 129 ARG A CA 1
ATOM 979 C C . ARG A 1 129 ? 5.908 -12.432 1.467 1.00 78.62 129 ARG A C 1
ATOM 981 O O . ARG A 1 129 ? 6.039 -13.622 1.190 1.00 78.62 129 ARG A O 1
ATOM 988 N N . GLY A 1 130 ? 5.308 -12.002 2.578 1.00 59.62 130 GLY A N 1
ATOM 989 C CA . GLY A 1 130 ? 4.834 -12.871 3.662 1.00 59.62 130 GLY A CA 1
ATOM 990 C C . GLY A 1 130 ? 5.328 -12.388 5.008 1.00 59.62 130 GLY A C 1
ATOM 991 O O . GLY A 1 130 ? 6.518 -12.631 5.296 1.00 59.62 130 GLY A O 1
#

Solvent-accessible surface area (backbone atoms only — not comparable to full-atom values): 7629 Å² total; per-residue (Å²): 136,76,86,71,72,69,64,64,61,64,68,71,73,73,78,75,86,73,78,75,78,75,71,74,93,71,72,80,67,53,46,64,41,47,33,42,46,53,57,57,59,66,42,49,67,49,50,54,49,23,45,52,42,17,65,74,67,75,37,46,80,54,21,11,57,92,48,75,59,83,67,47,73,48,100,72,47,37,50,34,44,60,48,56,38,48,51,33,36,36,41,37,37,29,66,79,72,71,30,38,38,38,39,40,66,43,79,53,97,91,37,76,42,76,48,44,39,54,38,63,62,92,42,44,50,76,84,30,68,117

Nearest PDB structures (foldseek):
  5bvt-assembly1_A  TM=4.706E-01  e=9.738E-01  Pygoscelis papua
  3vu4-assembly3_B  TM=6.204E-01  e=7.600E+00  Kluyveromyces marxianus
  4v16-assembly1_A  TM=5.956E-01  e=8.576E+00  Kluyveromyces lactis
  1sr4-assembly1_A  TM=4.763E-01  e=7.600E+00  [Haemophilus] ducreyi

Secondary structure (DSSP, 8-state):
--TTTTHHHHGGGSS---------TT----HHHHHHHHHHHTTHHHHHHHHHHHHHHTS-TTTTTT-----EEETTTEEEEEEE-TT--EEEEETTTTEEEEEEEEEETTEEEEEEEEESGGGS-GGG--

Mean predicted aligned error: 11.32 Å

pLDDT: mean 81.25, std 17.65, range [43.94, 97.0]

Radius of gyration: 22.65 Å; Cα contacts (8 Å, |Δi|>4): 198; chains: 1; bounding box: 68×24×61 Å

Sequence (130 aa):
MPRWLRYSIYVAALGGIVAAVVIPARVKVPPERRAATVLYFATEDARTAIERNAGRTKSLTGAGKGVAIAPRKDEGIGDLDFEVTADGQITGHAREYKFKLFLTPEIKEGRVAWKCSGLPLDLLPSACRG

Foldseek 3Di:
DDPPPVVVVVVVPPPDPPPPPPPPPPPPLQLLLVLQVVQVVLCVVLVVQLQVQCLVVVALQQSNPPRAGDWDADDRQGTKHWDADSSGWIWIARPVNRKIKIWDWDQDPSGTDIAIEIPPLVSHDPSRND